Protein 1UPQ (pdb70)

CATH classification: 2.30.29.30

Structure (mmCIF, N/CA/C/O backbone):
data_1UPQ
#
_entry.id   1UPQ
#
_cell.length_a   93.547
_cell.length_b   93.547
_cell.length_c   28.786
_cell.angle_alpha   90.00
_cell.angle_beta   90.00
_cell.angle_gamma   90.00
#
_symmetry.space_group_name_H-M   'P 4 21 2'
#
loop_
_entity.id
_entity.type
_entity.pdbx_description
1 polymer PEPP1
2 non-polymer 'SULFATE ION'
3 water water
#
loop_
_atom_site.group_PDB
_atom_site.id
_atom_site.type_symbol
_atom_site.label_atom_id
_atom_site.label_alt_id
_atom_site.label_comp_id
_atom_site.label_asym_id
_atom_site.label_entity_id
_atom_site.label_seq_id
_atom_site.pdbx_PDB_ins_code
_atom_site.Cartn_x
_atom_site.Cartn_y
_atom_site.Cartn_z
_atom_site.occupancy
_atom_site.B_iso_or_equiv
_atom_site.auth_seq_id
_atom_site.auth_comp_id
_atom_site.auth_asym_id
_atom_site.auth_atom_id
_atom_site.pdbx_PDB_model_num
ATOM 1 N N . LEU A 1 3 ? 4.496 25.508 9.107 1.00 33.00 47 LEU A N 1
ATOM 2 C CA . LEU A 1 3 ? 4.215 24.777 7.875 1.00 26.73 47 LEU A CA 1
ATOM 3 C C . LEU A 1 3 ? 5.028 23.489 7.836 1.00 25.40 47 LEU A C 1
ATOM 4 O O . LEU A 1 3 ? 6.066 23.365 8.477 1.00 32.27 47 LEU A O 1
ATOM 9 N N . ARG A 1 4 ? 4.556 22.520 7.062 1.00 23.93 48 ARG A N 1
ATOM 10 C CA . ARG A 1 4 ? 5.239 21.242 6.935 1.00 24.27 48 ARG A CA 1
ATOM 11 C C . ARG A 1 4 ? 5.815 21.093 5.537 1.00 25.19 48 ARG A C 1
ATOM 12 O O . ARG A 1 4 ? 5.244 21.498 4.527 1.00 25.59 48 ARG A O 1
ATOM 14 N N . ARG A 1 5 ? 6.997 20.480 5.466 1.00 24.74 49 ARG A N 1
ATOM 15 C CA . ARG A 1 5 ? 7.504 20.184 4.136 1.00 26.89 49 ARG A CA 1
ATOM 16 C C . ARG A 1 5 ? 7.048 18.815 3.646 1.00 27.86 49 ARG A C 1
ATOM 17 O O . ARG A 1 5 ? 7.045 17.855 4.413 1.00 33.81 49 ARG A O 1
ATOM 25 N N . ASP A 1 6 ? 6.698 18.758 2.367 1.00 28.05 50 ASP A N 1
ATOM 26 C CA . ASP A 1 6 ? 6.436 17.493 1.688 1.00 32.50 50 ASP A CA 1
ATOM 27 C C . ASP A 1 6 ? 7.743 16.921 1.145 1.00 35.18 50 ASP A C 1
ATOM 28 O O . ASP A 1 6 ? 8.354 17.524 0.262 1.00 35.37 50 ASP A O 1
ATOM 33 N N . PRO A 1 7 ? 8.164 15.784 1.687 1.00 36.30 51 PRO A N 1
ATOM 34 C CA . PRO A 1 7 ? 9.453 15.194 1.319 1.00 36.99 51 PRO A CA 1
ATOM 35 C C . PRO A 1 7 ? 9.495 14.854 -0.167 1.00 37.10 51 PRO A C 1
ATOM 36 O O . PRO A 1 7 ? 10.567 14.780 -0.771 1.00 40.12 51 PRO A O 1
ATOM 40 N N . ASN A 1 8 ? 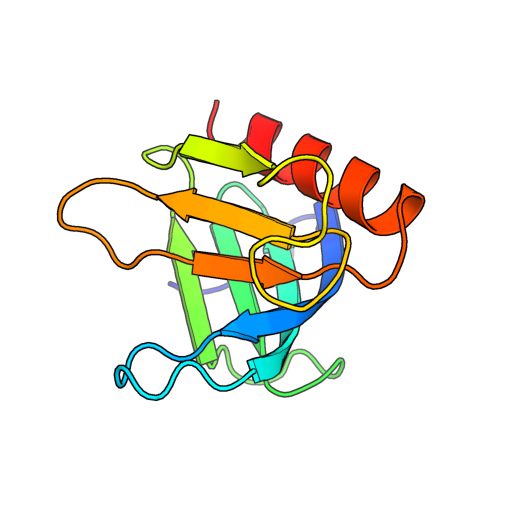8.314 14.661 -0.742 1.00 36.38 52 ASN A N 1
ATOM 41 C CA . ASN A 1 8 ? 8.182 14.205 -2.118 1.00 36.70 52 ASN A CA 1
ATOM 42 C C . ASN A 1 8 ? 8.332 15.337 -3.130 1.00 34.81 52 ASN A C 1
ATOM 43 O O . ASN A 1 8 ? 8.844 15.096 -4.226 1.00 41.67 52 ASN A O 1
ATOM 45 N N . LEU A 1 9 ? 7.912 16.539 -2.776 1.00 31.03 53 LEU A N 1
ATOM 46 C CA . LEU A 1 9 ? 7.847 17.703 -3.644 1.00 28.15 53 LEU A CA 1
ATOM 47 C C . LEU A 1 9 ? 9.222 18.106 -4.163 1.00 24.97 53 LEU A C 1
ATOM 48 O O . LEU A 1 9 ? 10.183 18.114 -3.396 1.00 25.25 53 LEU A O 1
ATOM 57 N N . PRO A 1 10 ? 9.337 18.477 -5.431 1.00 24.42 54 PRO A N 1
ATOM 58 C CA . PRO A 1 10 ? 10.619 18.986 -5.927 1.00 24.27 54 PRO A CA 1
ATOM 59 C C . PRO A 1 10 ? 11.050 20.238 -5.163 1.00 18.87 54 PRO A C 1
ATOM 60 O O . PRO A 1 10 ? 10.233 21.025 -4.687 1.00 22.85 54 PRO A O 1
ATOM 64 N N . VAL A 1 11 ? 12.364 20.394 -5.063 1.00 15.81 55 VAL A N 1
ATOM 65 C CA . VAL A 1 11 ? 12.983 21.579 -4.468 1.00 14.60 55 VAL A CA 1
ATOM 66 C C . VAL A 1 11 ? 13.476 22.521 -5.551 1.00 13.27 55 VAL A C 1
ATOM 67 O O . VAL A 1 11 ? 14.148 22.106 -6.501 1.00 16.42 55 VAL A O 1
ATOM 71 N N . HIS A 1 12 ? 13.123 23.798 -5.462 1.00 13.14 56 HIS A N 1
ATOM 72 C CA . HIS A 1 12 ? 13.529 24.785 -6.464 1.00 13.31 56 HIS A CA 1
ATOM 73 C C . HIS A 1 12 ? 14.966 25.248 -6.263 1.00 12.78 56 HIS A C 1
ATOM 74 O O . HIS A 1 12 ? 15.700 25.496 -7.223 1.00 15.04 56 HIS A O 1
ATOM 81 N N . ILE A 1 13 ? 15.367 25.370 -5.002 1.00 13.03 57 ILE A N 1
ATOM 82 C CA . ILE A 1 13 ? 16.708 25.775 -4.600 1.00 12.35 57 ILE A CA 1
ATOM 83 C C . ILE A 1 13 ? 16.883 25.495 -3.109 1.00 10.61 57 ILE A C 1
ATOM 84 O O . ILE A 1 13 ? 15.901 25.507 -2.365 1.00 12.01 57 ILE A O 1
ATOM 89 N N . ARG A 1 14 ? 18.101 25.204 -2.677 1.00 11.92 58 ARG A N 1
ATOM 90 C CA . ARG A 1 14 ? 18.400 25.130 -1.247 1.00 12.67 58 ARG A CA 1
ATOM 91 C C . ARG A 1 14 ? 19.839 25.575 -1.005 1.00 10.91 58 ARG A C 1
ATOM 92 O O . ARG A 1 14 ? 20.640 25.632 -1.946 1.00 12.25 58 ARG A O 1
ATOM 100 N N . GLY A 1 15 ? 20.164 25.898 0.245 1.00 11.55 59 GLY A N 1
ATOM 101 C CA . GLY A 1 15 ? 21.544 26.166 0.620 1.00 11.86 59 GLY A CA 1
ATOM 102 C C . GLY A 1 15 ? 21.655 27.144 1.768 1.00 11.91 59 GLY A C 1
ATOM 103 O O . GLY A 1 15 ? 20.645 27.562 2.344 1.00 12.66 59 GLY A O 1
ATOM 104 N N . TRP A 1 16 ? 22.889 27.501 2.120 1.00 11.83 60 TRP A N 1
ATOM 105 C CA . TRP A 1 16 ? 23.085 28.401 3.251 1.00 13.06 60 TRP A CA 1
ATOM 106 C C . TRP A 1 16 ? 22.700 29.837 2.909 1.00 12.71 60 TRP A C 1
ATOM 107 O O . TRP A 1 16 ? 23.037 30.316 1.833 1.00 15.67 60 TRP A O 1
ATOM 118 N N . LEU A 1 17 ? 22.064 30.504 3.863 1.00 13.04 61 LEU A N 1
ATOM 119 C CA . LEU A 1 17 ? 21.939 31.955 3.859 1.00 12.45 61 LEU A CA 1
ATOM 120 C C . LEU A 1 17 ? 22.147 32.458 5.285 1.00 14.06 61 LEU A C 1
ATOM 121 O O . LEU A 1 17 ? 21.762 31.774 6.233 1.00 16.75 61 LEU A O 1
ATOM 126 N N . HIS A 1 18 ? 22.717 33.645 5.444 1.00 16.03 62 HIS A N 1
ATOM 127 C CA . HIS A 1 18 ? 22.704 34.254 6.780 1.00 16.84 62 HIS A CA 1
ATOM 128 C C . HIS A 1 18 ? 21.376 34.982 6.992 1.00 16.61 62 HIS A C 1
ATOM 129 O O . HIS A 1 18 ? 20.965 35.724 6.098 1.00 16.77 62 HIS A O 1
ATOM 136 N N . LYS A 1 19 ? 20.740 34.774 8.139 1.00 17.25 63 LYS A N 1
ATOM 137 C CA . LYS A 1 19 ? 19.511 35.470 8.511 1.00 16.49 63 LYS A CA 1
ATOM 138 C C . LYS A 1 19 ? 19.767 36.423 9.678 1.00 18.44 63 LYS A C 1
ATOM 139 O O . LYS A 1 19 ? 20.293 36.016 10.715 1.00 20.86 63 LYS A O 1
ATOM 145 N N . GLN A 1 20 ? 19.352 37.673 9.534 1.00 20.02 64 GLN A N 1
ATOM 1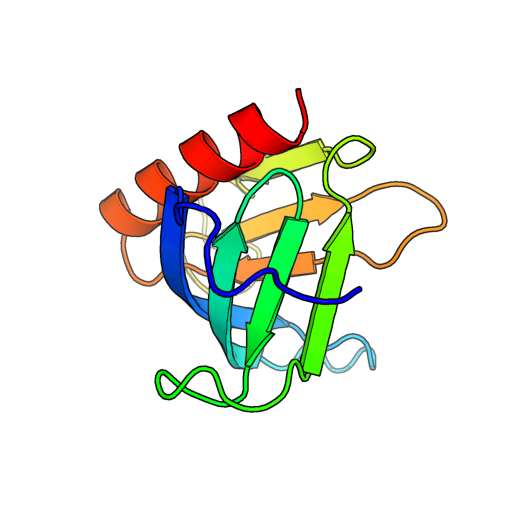46 C CA . GLN A 1 20 ? 19.417 38.612 10.664 1.00 22.14 64 GLN A CA 1
ATOM 147 C C . GLN A 1 20 ? 18.366 38.278 11.714 1.00 26.16 64 GLN A C 1
ATOM 148 O O . GLN A 1 20 ? 17.244 37.886 11.376 1.00 26.23 64 GLN A O 1
ATOM 154 N N . ASP A 1 21 ? 18.689 38.387 13.004 1.00 27.37 65 ASP A N 1
ATOM 155 C CA . ASP A 1 21 ? 17.707 38.063 14.041 1.00 28.23 65 ASP A CA 1
ATOM 156 C C . ASP A 1 21 ? 16.689 39.187 14.186 1.00 27.96 65 ASP A C 1
ATOM 157 O O . ASP A 1 21 ? 16.825 40.238 13.555 1.00 32.74 65 ASP A O 1
ATOM 162 N N . SER A 1 22 ? 15.684 38.993 15.032 1.00 30.36 66 SER A N 1
ATOM 163 C CA . SER A 1 22 ? 14.633 40.008 15.144 1.00 32.79 66 SER A CA 1
ATOM 164 C C . SER A 1 22 ? 14.518 40.534 16.565 1.00 33.62 66 SER A C 1
ATOM 165 O O . SER A 1 22 ? 13.495 41.090 16.979 1.00 42.30 66 SER A O 1
ATOM 168 N N . SER A 1 23 ? 15.586 40.394 17.345 1.00 35.47 67 SER A N 1
ATOM 169 C CA . SER A 1 23 ? 15.605 40.906 18.709 1.00 36.40 67 SER A CA 1
ATOM 170 C C . SER A 1 23 ? 15.839 42.414 18.751 1.00 38.26 67 SER A C 1
ATOM 171 O O . SER A 1 23 ? 15.539 43.074 19.747 1.00 41.48 67 SER A O 1
ATOM 174 N N . GLY A 1 24 ? 16.419 42.933 17.675 1.00 38.73 68 GLY A N 1
ATOM 175 C CA . GLY A 1 24 ? 16.823 44.323 17.608 1.00 38.59 68 GLY A CA 1
ATOM 176 C C . GLY A 1 24 ? 18.321 44.511 17.714 1.00 38.57 68 GLY A C 1
ATOM 177 O O . GLY A 1 24 ? 18.848 45.593 17.454 1.00 43.10 68 GLY A O 1
ATOM 178 N N . LEU A 1 25 ? 19.053 43.468 18.097 1.00 37.69 69 LEU A N 1
ATOM 179 C CA . LEU A 1 25 ? 20.505 43.592 18.189 1.00 37.43 69 LEU A CA 1
ATOM 180 C C . LEU A 1 25 ? 21.140 43.331 16.821 1.00 35.14 69 LEU A C 1
ATOM 181 O O . LEU A 1 25 ? 22.362 43.404 16.703 1.00 36.67 69 LEU A O 1
ATOM 186 N N . ARG A 1 26 ? 20.303 43.018 15.845 1.00 34.43 70 ARG A N 1
ATOM 187 C CA . ARG A 1 26 ? 20.687 42.800 14.461 1.00 35.04 70 ARG A CA 1
ATOM 188 C C . ARG A 1 26 ? 21.889 41.876 14.326 1.00 35.86 70 ARG A C 1
ATOM 189 O O . ARG A 1 26 ? 22.899 42.231 13.715 1.00 37.57 70 ARG A O 1
ATOM 191 N N . LEU A 1 27 ? 21.790 40.667 14.869 1.00 36.11 71 LEU A N 1
ATOM 192 C CA . LEU A 1 27 ? 22.855 39.681 14.683 1.00 38.98 71 LEU A CA 1
ATOM 193 C C . LEU A 1 27 ? 22.567 38.814 13.458 1.00 37.70 71 LEU A C 1
ATOM 194 O O . LEU A 1 27 ? 21.420 38.787 13.005 1.00 38.78 71 LEU A O 1
ATOM 199 N N . TRP A 1 28 ? 23.561 38.106 12.928 1.00 35.32 72 TRP A N 1
ATOM 200 C CA . TRP A 1 28 ? 23.307 37.135 11.867 1.00 32.97 72 TRP A CA 1
ATOM 201 C C . TRP A 1 28 ? 23.503 35.701 12.355 1.00 31.86 72 TRP A C 1
ATOM 202 O O . TRP A 1 28 ? 24.357 35.422 13.194 1.00 36.93 72 TRP A O 1
ATOM 213 N N . LYS A 1 29 ? 22.696 34.790 11.824 1.00 28.13 73 LYS A N 1
ATOM 214 C CA . LYS A 1 29 ? 22.845 33.361 12.090 1.00 26.10 73 LYS A CA 1
ATOM 215 C C . LYS A 1 29 ? 22.690 32.605 10.768 1.00 23.64 73 LYS A C 1
ATOM 216 O O . LYS A 1 29 ? 21.704 32.795 10.073 1.00 21.94 73 LYS A O 1
ATOM 222 N N . ARG A 1 30 ? 23.692 31.798 10.456 1.00 20.83 74 ARG A N 1
ATOM 223 C CA . ARG A 1 30 ? 23.697 30.966 9.265 1.00 19.47 74 ARG A CA 1
ATOM 224 C C . ARG A 1 30 ? 22.665 29.848 9.388 1.00 18.94 74 ARG A C 1
ATOM 225 O O . ARG A 1 30 ? 22.731 29.051 10.323 1.00 22.71 74 ARG A O 1
ATOM 233 N N . ARG A 1 31 ? 21.729 29.811 8.449 1.00 17.05 75 ARG A N 1
ATOM 234 C CA . ARG A 1 31 ? 20.723 28.759 8.429 1.00 15.32 75 ARG A CA 1
ATOM 235 C C . ARG A 1 31 ? 20.720 28.077 7.063 1.00 12.65 75 ARG A C 1
ATOM 236 O O . ARG A 1 31 ? 21.207 28.638 6.084 1.00 14.79 75 ARG A O 1
ATOM 244 N N . TRP A 1 32 ? 20.159 26.880 7.031 1.00 12.46 76 TRP A N 1
ATOM 245 C CA . TRP A 1 32 ? 19.993 26.135 5.793 1.00 11.59 76 TRP A CA 1
ATOM 246 C C . TRP A 1 32 ? 18.569 26.279 5.262 1.00 11.59 76 TRP A C 1
ATOM 247 O O . TRP A 1 32 ? 17.643 25.816 5.921 1.00 13.80 76 TRP A O 1
ATOM 258 N N . PHE A 1 33 ? 18.440 26.895 4.094 1.00 11.36 77 PHE A N 1
ATOM 259 C CA . PHE A 1 33 ? 17.115 27.209 3.567 1.00 10.69 77 PHE A CA 1
ATOM 260 C C . PHE A 1 33 ? 16.754 26.277 2.409 1.00 10.46 77 PHE A C 1
ATOM 261 O O . PHE A 1 33 ? 17.642 25.891 1.646 1.00 12.20 77 PHE A O 1
ATOM 269 N N . VAL A 1 34 ? 15.470 25.971 2.309 1.00 11.20 78 VAL A N 1
ATOM 270 C CA . VAL A 1 34 ? 14.925 25.122 1.251 1.00 10.17 78 VAL A CA 1
ATOM 271 C C . VAL A 1 34 ? 13.639 25.764 0.718 1.00 10.71 78 VAL A C 1
ATOM 272 O O . VAL A 1 34 ? 12.721 26.064 1.489 1.00 12.95 78 VAL A O 1
ATOM 276 N N . LEU A 1 35 ? 13.570 25.960 -0.589 1.00 11.46 79 LEU A N 1
ATOM 277 C CA . LEU A 1 35 ? 12.356 26.458 -1.241 1.00 11.09 79 LEU A CA 1
ATOM 278 C C . LEU A 1 35 ? 11.690 25.273 -1.950 1.00 12.91 79 LEU A C 1
ATOM 279 O O . LEU A 1 35 ? 12.258 24.712 -2.885 1.00 13.94 79 LEU A O 1
ATOM 284 N N . SER A 1 36 ? 10.507 24.919 -1.481 1.00 15.04 80 SER A N 1
ATOM 285 C CA . SER A 1 36 ? 9.745 23.777 -1.993 1.00 17.38 80 SER A CA 1
ATOM 286 C C . SER A 1 36 ? 8.287 24.201 -2.166 1.00 16.60 80 SER A C 1
ATOM 287 O O . SER A 1 36 ? 7.721 24.805 -1.255 1.00 17.56 80 SER A O 1
ATOM 290 N N . GLY A 1 37 ? 7.687 23.941 -3.319 1.00 17.94 81 GLY A N 1
ATOM 291 C CA . GLY A 1 37 ? 6.391 24.531 -3.637 1.00 19.25 81 GLY A CA 1
ATOM 292 C C . GLY A 1 37 ? 6.467 26.046 -3.535 1.00 18.33 81 GLY A C 1
ATOM 293 O O . GLY A 1 37 ? 7.372 26.653 -4.118 1.00 21.16 81 GLY A O 1
ATOM 294 N N . HIS A 1 38 ? 5.553 26.655 -2.782 1.00 17.30 82 HIS A N 1
ATOM 295 C CA . HIS A 1 38 ? 5.587 28.109 -2.644 1.00 17.64 82 HIS A CA 1
ATOM 296 C C . HIS A 1 38 ? 5.960 28.503 -1.221 1.00 16.20 82 HIS A C 1
ATOM 297 O O . HIS A 1 38 ? 5.611 29.582 -0.744 1.00 18.09 82 HIS A O 1
ATOM 304 N N . CYS A 1 39 ? 6.693 27.610 -0.573 1.00 15.12 83 CYS A N 1
ATOM 305 C CA . CYS A 1 39 ? 7.111 27.802 0.805 1.00 15.38 83 CYS A CA 1
ATOM 306 C C . CYS A 1 39 ? 8.624 27.795 0.975 1.00 13.84 83 CYS A C 1
ATOM 307 O O . CYS A 1 39 ? 9.336 27.062 0.301 1.00 16.01 83 CYS A O 1
ATOM 310 N N . LEU A 1 40 ? 9.085 28.637 1.888 1.00 14.01 84 LEU A N 1
ATOM 311 C CA . LEU A 1 40 ? 10.487 28.656 2.292 1.00 13.50 84 LEU A CA 1
ATOM 312 C C . LEU A 1 40 ? 10.601 28.026 3.677 1.00 14.24 84 LEU A C 1
ATOM 313 O O . LEU A 1 40 ? 9.855 28.400 4.581 1.00 17.99 84 LEU A O 1
ATOM 318 N N . PHE A 1 41 ? 11.484 27.047 3.814 1.00 13.66 85 PHE A N 1
ATOM 319 C CA . PHE A 1 41 ? 11.765 26.389 5.087 1.00 13.41 85 PHE A CA 1
ATOM 320 C C . PHE A 1 41 ? 13.218 26.670 5.457 1.00 13.32 85 PHE A C 1
ATOM 321 O O . PHE A 1 41 ? 14.071 26.811 4.578 1.00 14.42 85 PHE A O 1
ATOM 329 N N . TYR A 1 42 ? 13.483 26.739 6.758 1.00 13.44 86 TYR A N 1
ATOM 330 C CA . TYR A 1 42 ? 14.884 26.715 7.163 1.00 12.49 86 TYR A CA 1
ATOM 331 C C . TYR A 1 42 ? 15.087 25.749 8.330 1.00 13.65 86 TYR A C 1
ATOM 332 O O . TYR A 1 42 ? 14.171 25.443 9.097 1.00 14.47 86 TYR A O 1
ATOM 341 N N . TYR A 1 43 ? 16.334 25.325 8.404 1.00 14.17 87 TYR A N 1
ATOM 342 C CA . TYR A 1 43 ? 16.815 24.255 9.256 1.00 14.32 87 TYR A CA 1
ATOM 343 C C . TYR A 1 43 ? 18.128 24.694 9.900 1.00 15.25 87 TYR A C 1
ATOM 344 O O . TYR A 1 43 ? 18.755 25.650 9.442 1.00 14.91 87 TYR A O 1
ATOM 353 N N . LYS A 1 44 ? 18.532 23.955 10.929 1.00 15.82 88 LYS A N 1
ATOM 354 C CA . LYS A 1 44 ? 19.816 24.209 11.558 1.00 17.12 88 LYS A CA 1
ATOM 355 C C . LYS A 1 44 ? 20.988 24.005 10.606 1.00 15.27 88 LYS A C 1
ATOM 356 O O . LYS A 1 44 ? 21.982 24.730 10.640 1.00 17.03 88 LYS A O 1
ATOM 362 N N . ASP A 1 45 ? 20.891 22.992 9.748 1.00 14.25 89 ASP A N 1
ATOM 363 C CA . ASP A 1 45 ? 22.006 22.636 8.876 1.00 13.84 89 ASP A CA 1
ATOM 364 C C . ASP A 1 45 ? 21.502 21.830 7.677 1.00 12.55 89 ASP A C 1
ATOM 365 O O . ASP A 1 45 ? 20.287 21.655 7.514 1.00 13.58 89 ASP A O 1
ATOM 370 N N . SER A 1 46 ? 22.430 21.309 6.888 1.00 12.33 90 SER A N 1
ATOM 371 C CA . SER A 1 46 ? 22.089 20.753 5.579 1.00 11.78 90 SER A CA 1
ATOM 372 C C . SER A 1 46 ? 21.467 19.368 5.697 1.00 12.56 90 SER A C 1
ATOM 373 O O . SER A 1 46 ? 21.044 18.794 4.690 1.00 14.12 90 SER A O 1
ATOM 376 N N . ARG A 1 47 ? 21.352 18.820 6.901 1.00 13.93 91 ARG A N 1
ATOM 377 C CA . ARG A 1 47 ? 20.650 17.551 7.094 1.00 14.33 91 ARG A CA 1
ATOM 378 C C . ARG A 1 47 ? 19.152 17.681 6.829 1.00 14.16 91 ARG A C 1
ATOM 379 O O . ARG A 1 47 ? 18.493 16.681 6.544 1.00 17.33 91 ARG A O 1
ATOM 387 N N . GLU A 1 48 ? 18.626 18.898 6.926 1.00 13.91 92 GLU A N 1
ATOM 388 C CA . GLU A 1 48 ? 17.210 19.152 6.659 1.00 15.05 92 GLU A CA 1
ATOM 389 C C . GLU A 1 48 ? 16.318 18.310 7.564 1.00 15.76 92 GLU A C 1
ATOM 390 O O . GLU A 1 48 ? 15.339 17.693 7.141 1.00 18.23 92 GLU A O 1
ATOM 396 N N . GLU A 1 49 ? 16.695 18.284 8.833 1.00 17.30 93 GLU A N 1
ATOM 397 C CA . GLU A 1 49 ? 15.958 17.594 9.877 1.00 21.04 93 GLU A CA 1
ATOM 398 C C . GLU A 1 49 ? 15.390 18.612 10.869 1.00 23.40 93 GLU A C 1
ATOM 399 O O . GLU A 1 49 ? 16.161 19.338 11.502 1.00 30.61 93 GLU A O 1
ATOM 405 N N . SER A 1 50 ? 14.075 18.662 10.968 1.00 26.46 94 SER A N 1
ATOM 406 C CA . SER A 1 50 ? 13.276 19.506 11.834 1.00 25.83 94 SER A CA 1
ATOM 407 C C . SER A 1 50 ? 13.277 20.959 11.368 1.00 23.52 94 SER A C 1
ATOM 408 O O . SER A 1 50 ? 14.245 21.703 11.526 1.00 23.13 94 SER A O 1
ATOM 411 N N . VAL A 1 51 ? 12.150 21.354 10.782 1.00 21.54 95 VAL A N 1
ATOM 412 C CA . VAL A 1 51 ? 11.976 22.733 10.340 1.00 19.33 95 VAL A CA 1
ATOM 413 C C . VAL A 1 51 ? 12.063 23.686 11.525 1.00 19.16 95 VAL A C 1
ATOM 414 O O . VAL A 1 51 ? 11.359 23.499 12.517 1.00 23.34 95 VAL A O 1
ATOM 418 N N . LEU A 1 52 ? 12.910 24.708 11.452 1.00 18.20 96 LEU A N 1
ATOM 419 C CA . LEU A 1 52 ? 13.017 25.687 12.531 1.00 18.25 96 LEU A CA 1
ATOM 420 C C . LEU A 1 52 ? 12.177 26.933 12.261 1.00 17.05 96 LEU A C 1
ATOM 421 O O . LEU A 1 52 ? 11.826 27.678 13.175 1.00 19.21 96 LEU A O 1
ATOM 426 N N . GLY A 1 53 ? 11.886 27.168 10.988 1.00 15.93 97 GLY A N 1
ATOM 427 C CA . GLY A 1 53 ? 11.053 28.290 10.588 1.00 15.27 97 GLY A CA 1
ATOM 428 C C . GLY A 1 53 ? 10.536 28.081 9.179 1.00 15.27 97 GLY A C 1
ATOM 429 O O . GLY A 1 53 ? 11.105 27.313 8.406 1.00 15.74 97 GLY A O 1
ATOM 430 N N . SER A 1 54 ? 9.438 28.752 8.851 1.00 15.99 98 SER A N 1
ATOM 431 C CA . SER A 1 54 ? 8.879 28.593 7.509 1.00 15.49 98 SER A CA 1
ATOM 432 C C . SER A 1 54 ? 8.099 29.850 7.137 1.00 16.64 98 SER A C 1
ATOM 433 O O . SER A 1 54 ? 7.607 30.559 8.018 1.00 21.55 98 SER A O 1
ATOM 436 N N . VAL A 1 55 ? 7.982 30.085 5.845 1.00 17.21 99 VAL A N 1
ATOM 437 C CA . VAL A 1 55 ? 7.260 31.204 5.270 1.00 17.85 99 VAL A CA 1
ATOM 438 C C . VAL A 1 55 ? 6.404 30.742 4.087 1.00 15.60 99 VAL A C 1
ATOM 439 O O . VAL A 1 55 ? 6.950 30.127 3.177 1.00 17.92 99 VAL A O 1
ATOM 443 N N . LEU A 1 56 ? 5.139 31.110 4.114 1.00 16.30 100 LEU A N 1
ATOM 444 C CA . LEU A 1 56 ? 4.290 30.995 2.932 1.00 16.60 100 LEU A CA 1
ATOM 445 C C . LEU A 1 56 ? 4.508 32.212 2.038 1.00 15.26 100 LEU A C 1
ATOM 446 O O . LEU A 1 56 ? 4.079 33.318 2.365 1.00 19.04 100 LEU A O 1
ATOM 451 N N . LEU A 1 57 ? 5.206 32.019 0.928 1.00 14.79 101 LEU A N 1
ATOM 452 C CA . LEU A 1 57 ? 5.667 33.138 0.121 1.00 15.08 101 LEU A CA 1
ATOM 453 C C . LEU A 1 57 ? 4.652 33.841 -0.762 1.00 15.45 101 LEU A C 1
ATOM 454 O O . LEU A 1 57 ? 4.993 34.987 -1.120 1.00 16.08 101 LEU A O 1
ATOM 459 N N . PRO A 1 58 ? 3.532 33.308 -1.219 1.00 17.56 102 PRO A N 1
ATOM 460 C CA . PRO A 1 58 ? 2.672 34.086 -2.126 1.00 18.10 102 PRO A CA 1
ATOM 461 C C . PRO A 1 58 ? 2.300 35.484 -1.675 1.00 20.32 102 PRO A C 1
ATOM 462 O O . PRO A 1 58 ? 2.079 36.319 -2.559 1.00 27.61 102 PRO A O 1
ATOM 466 N N . SER A 1 59 ? 2.247 35.824 -0.392 1.00 23.00 103 SER A N 1
ATOM 467 C CA . SER A 1 59 ? 1.886 37.205 -0.059 1.00 23.88 103 SER A CA 1
ATOM 468 C C . SER A 1 59 ? 3.099 38.121 0.062 1.00 22.19 103 SER A C 1
ATOM 469 O O . SER A 1 59 ? 2.912 39.328 0.253 1.00 27.30 103 SER A O 1
ATOM 474 N N . TYR A 1 60 ? 4.305 37.575 -0.019 1.00 19.41 104 TYR A N 1
ATOM 475 C CA . TYR A 1 60 ? 5.491 38.369 0.288 1.00 17.98 104 TYR A CA 1
ATOM 476 C C . TYR A 1 60 ? 6.006 39.105 -0.947 1.00 17.08 104 TYR A C 1
ATOM 477 O O . TYR A 1 60 ? 5.740 38.665 -2.064 1.00 20.05 104 TYR A O 1
ATOM 486 N N . ASN A 1 61 ? 6.752 40.178 -0.706 1.00 16.74 105 ASN A N 1
ATOM 487 C CA . ASN A 1 61 ? 7.556 40.833 -1.724 1.00 17.69 105 ASN A CA 1
ATOM 488 C C . ASN A 1 61 ? 9.036 40.702 -1.388 1.00 17.03 105 ASN A C 1
ATOM 489 O O . ASN A 1 61 ? 9.439 40.912 -0.246 1.00 19.37 105 ASN A O 1
ATOM 494 N N . ILE A 1 62 ? 9.840 40.339 -2.381 1.00 17.13 106 ILE A N 1
ATOM 495 C CA . ILE A 1 62 ? 11.254 40.097 -2.123 1.00 16.35 106 ILE A CA 1
ATOM 496 C C . ILE A 1 62 ? 12.110 41.003 -2.996 1.00 15.37 106 ILE A C 1
ATOM 497 O O . ILE A 1 62 ? 11.958 41.055 -4.209 1.00 20.98 106 ILE A O 1
ATOM 502 N N . ARG A 1 63 ? 12.989 41.760 -2.339 1.00 14.81 107 ARG A N 1
ATOM 503 C CA . ARG A 1 63 ? 13.751 42.764 -3.079 1.00 15.75 107 ARG A CA 1
ATOM 504 C C . ARG A 1 63 ? 15.202 42.741 -2.609 1.00 15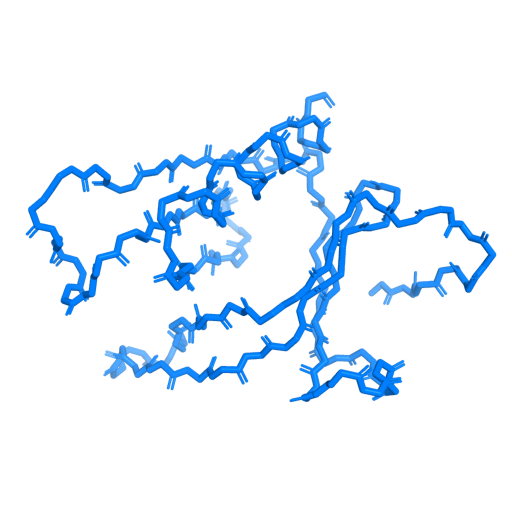.05 107 ARG A C 1
ATOM 505 O O . ARG A 1 63 ? 15.468 42.586 -1.418 1.00 16.58 107 ARG A O 1
ATOM 513 N N . PRO A 1 64 ? 16.127 42.920 -3.541 1.00 15.89 108 PRO A N 1
ATOM 514 C CA . PRO A 1 64 ? 17.528 43.057 -3.130 1.00 16.41 108 PRO A CA 1
ATOM 515 C C . PRO A 1 64 ? 17.730 44.412 -2.450 1.00 17.63 108 PRO A C 1
ATOM 516 O O . PRO A 1 64 ? 17.006 45.380 -2.711 1.00 19.42 108 PRO A O 1
ATOM 520 N N . ASP A 1 65 ? 18.720 44.486 -1.570 1.00 17.75 109 ASP A N 1
ATOM 521 C CA . ASP A 1 65 ? 18.958 45.699 -0.799 1.00 18.36 109 ASP A CA 1
ATOM 522 C C . ASP A 1 65 ? 19.867 46.668 -1.551 1.00 21.98 109 ASP A C 1
ATOM 523 O O . ASP A 1 65 ? 19.999 47.818 -1.142 1.00 23.71 109 ASP A O 1
ATOM 528 N N . GLY A 1 66 ? 20.468 46.200 -2.643 1.00 25.98 110 GLY A N 1
ATOM 529 C CA . GLY A 1 66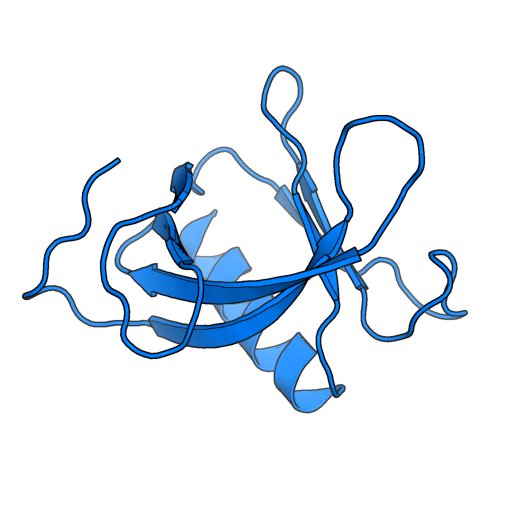 ? 21.144 47.080 -3.587 1.00 31.05 110 GLY A CA 1
ATOM 530 C C . GLY A 1 66 ? 22.603 47.267 -3.220 1.00 32.40 110 GLY A C 1
ATOM 531 O O . GLY A 1 66 ? 23.087 46.618 -2.290 1.00 36.36 110 GLY A O 1
ATOM 532 N N . PRO A 1 67 ? 23.291 48.141 -3.945 1.00 35.28 111 PRO A N 1
ATOM 533 C CA . PRO A 1 67 ? 24.726 48.346 -3.772 1.00 36.24 111 PRO A CA 1
ATOM 534 C C . PRO A 1 67 ? 25.075 48.914 -2.400 1.00 35.21 111 PRO A C 1
ATOM 535 O O . PRO A 1 67 ? 24.228 49.508 -1.738 1.00 38.24 111 PRO A O 1
ATOM 539 N N . GLY A 1 68 ? 26.335 48.748 -2.006 1.00 35.15 112 GLY A N 1
ATOM 540 C CA . GLY A 1 68 ? 26.906 49.533 -0.927 1.00 33.97 112 GLY A CA 1
ATOM 541 C C . GLY A 1 68 ? 26.950 48.798 0.396 1.00 31.16 112 GLY A C 1
ATOM 542 O O . GLY A 1 68 ? 27.365 49.362 1.407 1.00 36.72 112 GLY A O 1
ATOM 543 N N . ALA A 1 69 ? 26.526 47.542 0.394 1.00 29.21 113 ALA A N 1
ATOM 544 C CA . ALA A 1 69 ? 26.445 46.734 1.605 1.00 26.80 113 ALA A CA 1
ATOM 545 C C . ALA A 1 69 ? 25.803 47.484 2.766 1.00 24.51 113 ALA A C 1
ATOM 546 O O . ALA A 1 69 ? 26.374 47.560 3.858 1.00 28.27 113 ALA A O 1
ATOM 548 N N . PRO A 1 70 ? 24.608 48.029 2.561 1.00 22.29 114 PRO A N 1
ATOM 549 C CA . PRO A 1 70 ? 24.019 48.897 3.586 1.00 22.62 114 PRO A CA 1
ATOM 550 C C . PRO A 1 70 ? 23.789 48.163 4.902 1.00 21.96 114 PRO A C 1
ATOM 551 O O . PRO A 1 70 ? 23.819 48.803 5.960 1.00 24.65 114 PRO A O 1
ATOM 555 N N . ARG A 1 71 ? 23.545 46.855 4.859 1.00 22.43 115 ARG A N 1
ATOM 556 C CA . ARG A 1 71 ? 23.307 46.096 6.081 1.00 22.38 115 ARG A CA 1
ATOM 557 C C . ARG A 1 71 ? 24.590 45.542 6.688 1.00 25.93 115 ARG A C 1
ATOM 558 O O . ARG A 1 71 ? 24.545 44.751 7.639 1.00 29.46 115 ARG A O 1
ATOM 566 N N . GLY A 1 72 ? 25.748 45.928 6.155 1.00 27.34 116 GLY A N 1
ATOM 567 C CA . GLY A 1 72 ? 27.006 45.513 6.748 1.00 29.31 116 GLY A CA 1
ATOM 568 C C . GLY A 1 72 ? 27.583 44.243 6.161 1.00 30.20 116 GLY A C 1
ATOM 569 O O . GLY A 1 72 ? 28.721 43.874 6.467 1.00 31.17 116 GLY A O 1
ATOM 570 N N . ARG A 1 73 ? 26.823 43.550 5.320 1.00 31.77 117 ARG A N 1
ATOM 571 C CA . ARG A 1 73 ? 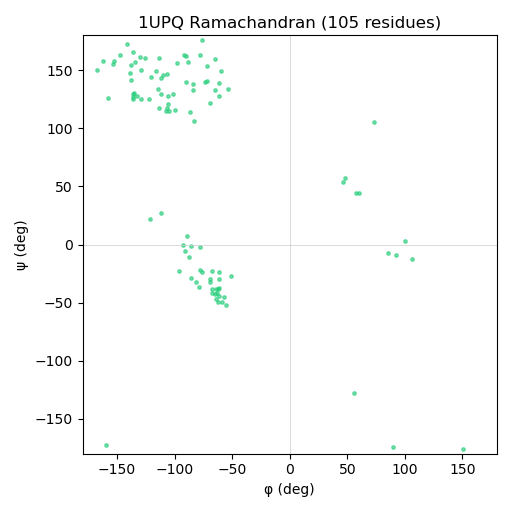27.372 42.514 4.452 1.00 32.58 117 ARG A CA 1
ATOM 572 C C . ARG A 1 73 ? 26.915 42.728 3.011 1.00 29.97 117 ARG A C 1
ATOM 573 O O . ARG A 1 73 ? 25.928 43.419 2.756 1.00 27.56 117 ARG A O 1
ATOM 581 N N . ARG A 1 74 ? 27.625 42.108 2.074 1.00 30.26 118 ARG A N 1
ATOM 582 C CA . ARG A 1 74 ? 27.229 42.156 0.671 1.00 31.46 118 ARG A CA 1
ATOM 583 C C . ARG A 1 74 ? 26.071 41.199 0.390 1.00 28.75 118 ARG A C 1
ATOM 584 O O . ARG A 1 74 ? 25.793 40.290 1.173 1.00 27.07 118 ARG A O 1
ATOM 592 N N . PHE A 1 75 ? 25.399 41.405 -0.735 1.00 25.80 119 PHE A N 1
ATOM 593 C CA . PHE A 1 75 ? 24.434 40.464 -1.282 1.00 21.97 119 PHE A CA 1
ATOM 594 C C . PHE A 1 75 ? 23.270 40.191 -0.338 1.00 19.71 119 PHE A C 1
ATOM 595 O O . PHE A 1 75 ? 22.878 39.028 -0.176 1.00 18.37 119 PHE A O 1
ATOM 603 N N . THR A 1 76 ? 22.713 41.237 0.269 1.00 17.23 120 THR A N 1
ATOM 604 C CA . THR A 1 76 ? 21.548 41.061 1.134 1.00 15.56 120 THR A CA 1
ATOM 605 C C . THR A 1 76 ? 20.254 41.382 0.401 1.00 14.66 120 THR A C 1
ATOM 606 O O . THR A 1 76 ? 20.215 42.108 -0.591 1.00 16.09 120 THR A O 1
ATOM 610 N N . PHE A 1 77 ? 19.171 40.795 0.900 1.00 13.55 121 PHE A N 1
ATOM 611 C CA . PHE A 1 77 ? 17.851 40.983 0.309 1.00 12.96 121 PHE A CA 1
ATOM 612 C C . PHE A 1 77 ? 16.806 40.786 1.405 1.00 12.49 121 PHE A C 1
ATOM 613 O O . PHE A 1 77 ? 17.106 40.208 2.452 1.00 12.34 121 PHE A O 1
ATOM 621 N N . THR A 1 78 ? 15.624 41.340 1.180 1.00 13.44 122 THR A N 1
ATOM 622 C CA . THR A 1 78 ? 14.612 41.452 2.232 1.00 13.94 122 THR A CA 1
ATOM 623 C C . THR A 1 78 ? 13.293 40.895 1.717 1.00 14.42 122 THR A C 1
ATOM 624 O O . THR A 1 78 ? 12.818 41.297 0.650 1.00 17.07 122 THR A O 1
ATOM 628 N N . ALA A 1 79 ? 12.724 39.938 2.441 1.00 14.73 123 ALA A N 1
ATOM 629 C CA . ALA A 1 79 ? 11.392 39.441 2.112 1.00 13.87 123 ALA A CA 1
ATOM 630 C C . ALA A 1 79 ? 10.420 39.999 3.150 1.00 15.47 123 ALA A C 1
ATOM 631 O O . ALA A 1 79 ? 10.627 39.747 4.343 1.00 16.88 123 ALA A O 1
ATOM 633 N N . GLU A 1 80 ? 9.423 40.752 2.688 1.00 14.48 124 GLU A N 1
ATOM 634 C CA . GLU A 1 80 ? 8.542 41.449 3.625 1.00 15.90 124 GLU A CA 1
ATOM 635 C C . GLU A 1 80 ? 7.078 41.374 3.203 1.00 15.63 124 GLU A C 1
ATOM 636 O O . GLU A 1 80 ? 6.773 41.265 2.017 1.00 18.32 124 GLU A O 1
ATOM 642 N N . HIS A 1 81 ? 6.198 41.489 4.188 1.00 17.07 125 HIS A N 1
ATOM 643 C CA . HIS A 1 81 ? 4.783 41.783 4.031 1.00 18.20 125 HIS A CA 1
ATOM 644 C C . HIS A 1 81 ? 4.242 42.369 5.334 1.00 17.99 125 HIS A C 1
ATOM 645 O O . HIS A 1 81 ? 4.444 41.775 6.392 1.00 19.95 125 HIS A O 1
ATOM 652 N N . PRO A 1 82 ? 3.614 43.535 5.299 1.00 19.57 126 PRO A N 1
ATOM 653 C CA . PRO A 1 82 ? 3.181 44.194 6.541 1.00 19.50 126 PRO A CA 1
ATOM 654 C C . PRO A 1 82 ? 2.329 43.281 7.415 1.00 21.38 126 PRO A C 1
ATOM 655 O O . PRO A 1 82 ? 1.468 42.563 6.912 1.00 21.85 126 PRO A O 1
ATOM 659 N N . GLY A 1 83 ? 2.640 43.247 8.706 1.00 22.84 127 GLY A N 1
ATOM 660 C CA . GLY A 1 83 ? 1.964 42.392 9.666 1.00 23.53 127 GLY A CA 1
ATOM 661 C C . GLY A 1 83 ? 2.533 40.987 9.725 1.00 24.65 127 GLY A C 1
ATOM 662 O O . GLY A 1 83 ? 2.133 40.197 10.587 1.00 29.31 127 GLY A O 1
ATOM 663 N N . MET A 1 84 ? 3.448 40.656 8.816 1.00 23.21 128 MET A N 1
ATOM 664 C CA . MET A 1 84 ? 4.120 39.360 8.829 1.00 23.51 128 MET A CA 1
ATOM 665 C C . MET A 1 84 ? 5.606 39.528 9.133 1.00 20.28 128 MET A C 1
ATOM 666 O O . MET A 1 84 ? 6.158 40.613 8.945 1.00 22.46 128 MET A O 1
ATOM 675 N N . ARG A 1 85 ? 6.247 38.448 9.572 1.00 21.54 129 ARG A N 1
ATOM 676 C CA . ARG A 1 85 ? 7.651 38.511 9.954 1.00 24.03 129 ARG A CA 1
ATOM 677 C C . ARG A 1 85 ? 8.517 38.844 8.744 1.00 22.71 129 ARG A C 1
ATOM 678 O O . ARG A 1 85 ? 8.353 38.248 7.683 1.00 20.80 129 ARG A O 1
ATOM 686 N N . THR A 1 86 ? 9.436 39.789 8.907 1.00 20.31 130 THR A N 1
ATOM 687 C CA . THR A 1 86 ? 10.345 40.130 7.811 1.00 19.04 130 THR A CA 1
ATOM 688 C C . THR A 1 86 ? 11.525 39.170 7.803 1.00 18.20 130 THR A C 1
ATOM 689 O O . THR A 1 86 ? 12.044 38.858 8.880 1.00 22.41 130 THR A O 1
ATOM 693 N N . TYR A 1 87 ? 11.936 38.708 6.627 1.00 16.72 131 TYR A N 1
ATOM 694 C CA . TYR A 1 87 ? 13.157 37.913 6.516 1.00 16.14 131 TYR A CA 1
ATOM 695 C C . TYR A 1 87 ? 14.257 38.760 5.877 1.00 14.67 131 TYR A C 1
ATOM 696 O O . TYR A 1 87 ? 14.111 39.204 4.738 1.00 17.45 131 TYR A O 1
ATOM 705 N N . VAL A 1 88 ? 15.326 38.988 6.624 1.00 13.67 132 VAL A N 1
ATOM 706 C CA . VAL A 1 88 ? 16.501 39.715 6.156 1.00 13.82 132 VAL A CA 1
ATOM 707 C C . VAL A 1 88 ? 17.635 38.718 5.953 1.00 12.30 132 VAL A C 1
ATOM 708 O O . VAL A 1 88 ? 18.068 38.074 6.913 1.00 15.18 132 VAL A O 1
ATOM 712 N N . LEU A 1 89 ? 18.059 38.565 4.702 1.00 12.35 133 LEU A N 1
ATOM 713 C CA . LEU A 1 89 ? 18.870 37.425 4.302 1.00 12.54 133 LEU A CA 1
ATOM 714 C C . LEU A 1 89 ? 20.119 37.875 3.552 1.00 13.02 133 LEU A C 1
ATOM 715 O O . LEU A 1 89 ? 20.100 38.900 2.872 1.00 15.24 133 LEU A O 1
ATOM 720 N N . ALA A 1 90 ? 21.194 37.099 3.667 1.00 14.78 134 ALA A N 1
ATOM 721 C CA . ALA A 1 90 ? 22.437 37.390 2.965 1.00 15.47 134 ALA A CA 1
ATOM 722 C C . ALA A 1 90 ? 22.987 36.135 2.282 1.00 17.37 134 ALA A C 1
ATOM 723 O O . ALA A 1 90 ? 23.141 35.093 2.921 1.00 18.45 134 ALA A O 1
ATOM 725 N N . ALA A 1 91 ? 23.278 36.273 0.993 1.00 18.31 135 ALA A N 1
ATOM 726 C CA . ALA A 1 91 ? 23.889 35.230 0.184 1.00 21.17 135 ALA A CA 1
ATOM 727 C C . ALA A 1 91 ? 25.411 35.348 0.228 1.00 24.21 135 ALA A C 1
ATOM 728 O O . ALA A 1 91 ? 25.948 36.398 0.587 1.00 23.38 135 ALA A O 1
ATOM 730 N N . ASP A 1 92 ? 26.113 34.279 -0.147 1.00 28.11 136 ASP A N 1
ATOM 731 C CA . ASP A 1 92 ? 27.570 34.302 -0.045 1.00 30.73 136 ASP A CA 1
ATOM 732 C C . ASP A 1 92 ? 28.210 34.915 -1.278 1.00 30.56 136 AS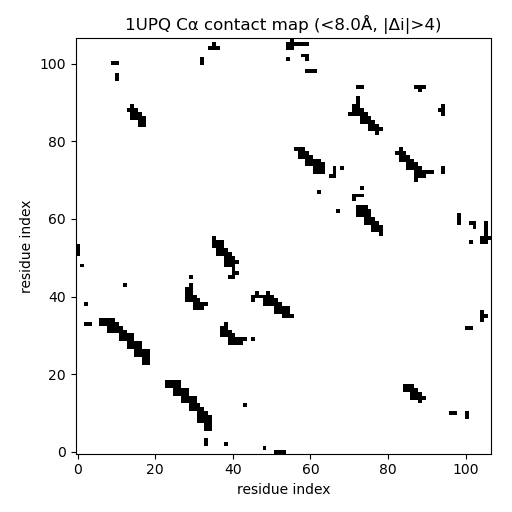P A C 1
ATOM 733 O O . ASP A 1 92 ? 29.302 35.480 -1.201 1.00 33.30 136 ASP A O 1
ATOM 738 N N . THR A 1 93 ? 27.563 34.800 -2.437 1.00 32.01 137 THR A N 1
ATOM 739 C CA . THR A 1 93 ? 28.087 35.384 -3.664 1.00 32.67 137 THR A CA 1
ATOM 740 C C . THR A 1 93 ? 26.960 35.964 -4.519 1.00 29.90 137 THR A C 1
ATOM 741 O O . THR A 1 93 ? 25.776 35.756 -4.267 1.00 29.45 137 THR A O 1
ATOM 745 N N . LEU A 1 94 ? 27.357 36.660 -5.580 1.00 30.73 138 LEU A N 1
ATOM 746 C CA . LEU A 1 94 ? 26.404 37.217 -6.530 1.00 29.25 138 LEU A CA 1
ATOM 747 C C . LEU A 1 94 ? 25.553 36.155 -7.218 1.00 28.16 138 LEU A C 1
ATOM 748 O O . LEU A 1 94 ? 24.336 36.321 -7.366 1.00 27.72 138 LEU A O 1
ATOM 753 N N . GLU A 1 95 ? 26.171 35.062 -7.658 1.00 27.88 139 GLU A N 1
ATOM 754 C CA . GLU A 1 95 ? 25.475 33.987 -8.362 1.00 25.57 139 GLU A CA 1
ATOM 755 C C . GLU A 1 95 ? 24.438 33.302 -7.474 1.00 24.81 139 GLU A C 1
ATOM 756 O O . GLU A 1 95 ? 23.361 32.938 -7.945 1.00 25.61 139 GLU A O 1
ATOM 762 N N . ASP A 1 96 ? 24.796 33.135 -6.215 1.00 25.15 140 ASP A N 1
ATOM 763 C CA . ASP A 1 96 ? 23.943 32.726 -5.104 1.00 25.02 140 ASP A CA 1
ATOM 764 C C . ASP A 1 96 ? 22.738 33.639 -4.951 1.00 22.48 140 ASP A C 1
ATOM 765 O O . ASP A 1 96 ? 21.573 33.241 -4.901 1.00 18.26 140 ASP A O 1
ATOM 770 N N . LEU A 1 97 ? 23.025 34.942 -4.882 1.00 20.30 141 LEU A N 1
ATOM 771 C CA . LEU A 1 97 ? 21.954 35.928 -4.820 1.00 18.27 141 LEU A CA 1
ATOM 772 C C . LEU A 1 97 ? 21.011 35.809 -6.008 1.00 18.27 141 LEU A C 1
ATOM 773 O O . LEU A 1 97 ? 19.788 35.836 -5.846 1.00 18.22 141 LEU A O 1
ATOM 778 N N . ARG A 1 98 ? 21.556 35.668 -7.212 1.00 19.54 142 ARG A N 1
ATOM 779 C CA . ARG A 1 98 ? 20.738 35.589 -8.417 1.00 19.06 142 ARG A CA 1
ATOM 780 C C . ARG A 1 98 ? 19.769 34.417 -8.355 1.00 18.84 142 ARG A C 1
ATOM 781 O O . ARG A 1 98 ? 18.576 34.567 -8.634 1.00 18.44 142 ARG A O 1
ATOM 789 N N . GLY A 1 99 ? 20.275 33.233 -8.014 1.00 18.44 143 GLY A N 1
ATOM 790 C CA . GLY A 1 99 ? 19.391 32.070 -7.970 1.00 16.55 143 GLY A CA 1
ATOM 791 C C . GLY A 1 99 ? 18.296 32.198 -6.933 1.00 15.26 143 GLY A C 1
ATOM 792 O O . GLY A 1 99 ? 17.140 31.859 -7.204 1.00 15.87 143 GLY A O 1
ATOM 793 N N . TRP A 1 100 ? 18.637 32.708 -5.749 1.00 15.14 144 TRP A N 1
ATOM 794 C CA . TRP A 1 100 ? 17.630 32.903 -4.711 1.00 12.68 144 TRP A CA 1
ATOM 795 C C . TRP A 1 100 ? 16.577 33.929 -5.111 1.00 13.67 144 TRP A C 1
ATOM 796 O O . TRP A 1 100 ? 15.386 33.674 -4.903 1.00 15.17 144 TRP A O 1
ATOM 807 N N . LEU A 1 101 ? 16.965 35.089 -5.638 1.00 14.13 145 LEU A N 1
ATOM 808 C CA . LEU A 1 101 ? 15.981 36.109 -6.018 1.00 13.88 145 LEU A CA 1
ATOM 809 C C . LEU A 1 101 ? 15.047 35.585 -7.099 1.00 13.93 145 LEU A C 1
ATOM 810 O O . LEU A 1 101 ? 13.839 35.851 -7.086 1.00 17.42 145 LEU A O 1
ATOM 815 N N . ARG A 1 102 ? 15.604 34.797 -8.015 1.00 15.33 146 ARG A N 1
ATOM 816 C CA . ARG A 1 102 ? 14.773 34.192 -9.063 1.00 15.77 146 ARG A CA 1
ATOM 817 C C . ARG A 1 102 ? 13.737 33.255 -8.461 1.00 15.62 146 ARG A C 1
ATOM 818 O O . ARG A 1 102 ? 12.541 33.327 -8.758 1.00 17.42 146 ARG A O 1
ATOM 826 N N . ALA A 1 103 ? 14.185 32.364 -7.584 1.00 16.14 147 ALA A N 1
ATOM 827 C CA . ALA A 1 103 ? 13.294 31.350 -7.030 1.00 15.83 147 ALA A CA 1
ATOM 828 C C . ALA A 1 103 ? 12.245 31.994 -6.139 1.00 16.74 147 ALA A C 1
ATOM 829 O O . ALA A 1 103 ? 11.056 31.669 -6.180 1.00 17.64 147 ALA A O 1
ATOM 831 N N . LEU A 1 104 ? 12.672 32.966 -5.335 1.00 16.17 148 LEU A N 1
ATOM 832 C CA . LEU A 1 104 ? 11.724 33.593 -4.413 1.00 16.36 148 LEU A CA 1
ATOM 833 C C . LEU A 1 104 ? 10.697 34.429 -5.159 1.00 17.14 148 LEU A C 1
ATOM 834 O O . LEU A 1 104 ? 9.547 34.541 -4.735 1.00 18.72 148 LEU A O 1
ATOM 839 N N . GLY A 1 105 ? 11.131 35.003 -6.279 1.00 18.26 149 GLY A N 1
ATOM 840 C CA . GLY A 1 105 ? 10.216 35.780 -7.108 1.00 17.98 149 GLY A CA 1
ATOM 841 C C . GLY A 1 105 ? 9.135 34.888 -7.683 1.00 19.30 149 GLY A C 1
ATOM 842 O O . GLY A 1 105 ? 7.957 35.239 -7.716 1.00 19.63 149 GLY A O 1
ATOM 843 N N . ARG A 1 106 ? 9.544 33.700 -8.145 1.00 19.72 150 ARG A N 1
ATOM 844 C CA . ARG A 1 106 ? 8.531 32.821 -8.743 1.00 19.90 150 ARG A CA 1
ATOM 845 C C . ARG A 1 106 ? 7.562 32.343 -7.676 1.00 19.00 150 ARG A C 1
ATOM 846 O O . ARG A 1 106 ? 6.359 32.204 -7.881 1.00 23.81 150 ARG A O 1
ATOM 854 N N . ALA A 1 107 ? 8.091 32.069 -6.483 1.00 20.50 151 ALA A N 1
ATOM 855 C CA . ALA A 1 107 ? 7.225 31.542 -5.429 1.00 22.69 151 ALA A CA 1
ATOM 856 C C . ALA A 1 107 ? 6.242 32.596 -4.949 1.00 22.19 151 ALA A C 1
ATOM 857 O O . ALA A 1 107 ? 5.147 32.260 -4.487 1.00 23.52 151 ALA A O 1
ATOM 859 N N . SER A 1 108 ? 6.644 33.864 -5.034 1.00 21.10 152 SER A N 1
ATOM 860 C CA . SER A 1 108 ? 5.771 34.920 -4.527 1.00 23.51 152 SER A CA 1
ATOM 861 C C . SER A 1 108 ? 4.866 35.478 -5.616 1.00 28.78 152 SER A C 1
ATOM 862 O O . SER A 1 108 ? 4.041 36.361 -5.370 1.00 36.14 152 SER A O 1
ATOM 865 N N . ARG A 1 109 ? 4.981 34.966 -6.841 1.00 33.06 153 ARG A N 1
ATOM 866 C CA . ARG A 1 109 ? 4.127 35.481 -7.913 1.00 38.19 153 ARG A CA 1
ATOM 867 C C . ARG A 1 109 ? 3.192 34.405 -8.443 1.00 42.23 153 ARG A C 1
ATOM 868 O O . ARG A 1 109 ? 3.034 33.500 -7.607 1.00 49.93 153 ARG A O 1
#

B-factor: mean 24.93, std 11.06, range [10.17, 95.61]

Solvent-accessible surface area: 6279 Å² total; per-residue (Å²): 115,94,49,69,125,92,78,98,40,120,41,106,11,71,0,33,29,33,52,111,76,70,124,54,92,61,106,103,46,34,0,0,0,4,21,10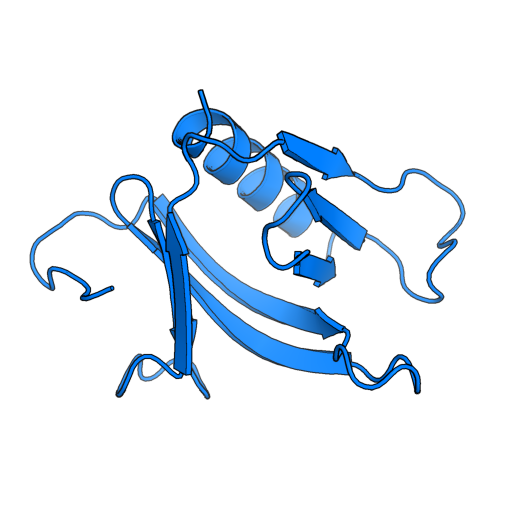2,20,2,5,22,7,122,38,63,170,39,121,81,55,83,9,25,8,93,0,64,60,6,74,28,120,77,39,43,137,75,37,89,87,70,78,168,42,7,0,21,2,48,67,113,93,91,137,67,1,14,0,2,6,76,72,120,111,38,19,126,12,2,44,128,6,0,31,166,3,26,112

Sequence (107 aa):
LRRDPNLPVHIRGWLHKQDSSGLRLWKRRWFVLSGHCLFYYKDSREESVLGSVLLPSYNIRPDGPGAPRGRRFTFTAEHPGMRTYVLAADTLEDLRGWLRALGRASR

InterPro domains:
  IPR001849 Pleckstrin homology domain [PF00169] (55-152)
  IPR001849 Pleckstrin homology domain [PS50003] (54-153)
  IPR001849 Pleckstrin homology domain [SM00233] (55-155)
  IPR011993 PH-like domain superfamily [G3DSA:2.30.29.30] (45-167)
  IPR040392 PKHA4-7, PH domain [cd13248] (49-152)
  IPR057971 Pleckstrin homology domain-containing family A member 4-7, TBCA domain [PF25541] (363-494)

Radius of gyration: 13.0 Å; Cα contacts (8 Å, |Δi|>4): 208; chains: 1; bounding box: 26×35×28 Å

Secondary structure (DSSP, 8-state):
----TTSPEEEEEEEEEE-SSSS--EEEEEEEEETTEEEEESSTT--S--EEEEGGG-EEEE--SS-TTSSSSEEEEE-TTS--EEEE-SSHHHHHHHHHHHHHHH-

Nearest PDB structures (foldseek):
  1upr-assembly1_A  TM=9.950E-01  e=4.130E-19  Homo sapiens
  7kjo-assembly1_A  TM=9.176E-01  e=1.448E-12  Homo sapiens
  2yry-assembly1_A  TM=9.161E-01  e=2.259E-12  Homo sapiens
  2dkp-assembly1_A  TM=8.843E-01  e=1.267E-11  Homo sapiens
  2d9y-assembly1_A  TM=8.675E-01  e=1.309E-10  Homo sapiens

Foldseek 3Di:
DDDDPPFDWQDKAWKWWFDDPPPGDTDIWIWTQTQLKIFTDRDDVPPDTPDMDRQQQWDKAWPDPDPPSVDPLWIWIDDPPDDITIIHAPDPVRSVSVVVSSVVSND

GO terms:
  GO:0042802 identical protein binding (F, IPI)
  GO:0005515 protein binding (F, IPI)
  GO:0080025 phosphatidylinositol-3,5-bisphosphate binding (F, IDA)
  GO:0005546 phosphatidylinositol-4,5-bisphosphate binding (F, IDA)
  GO:0031234 extrinsic component of cytoplasmic side of plasma membrane (C, IDA)
  GO:0043325 phosphatidylinositol-3,4-bisphosphate binding (F, IDA)
  GO:2000096 pos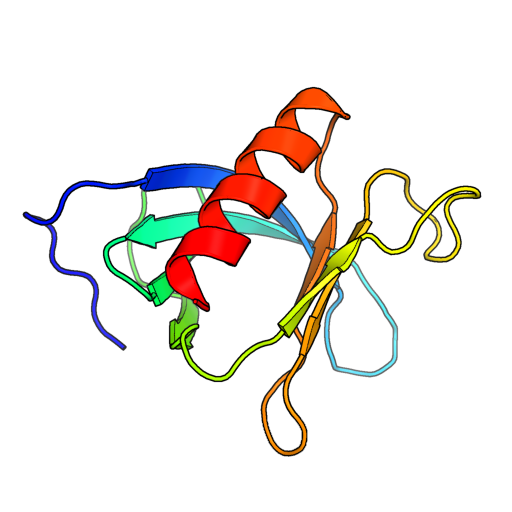itive regulation of Wnt signaling pathway, planar cell polarity pathway (P, IMP)
  GO:0090263 positive regulation of canonical Wnt signaling pathway (P, IMP)
  GO:0005886 plasma membrane (C, TAS)
  GO:0032266 phosphatidylinositol-3-phosphate binding (F, TAS)
  GO:0006661 phosphatidylinositol biosynthetic process (P, TAS)
  GO:0032266 phosphatidylinositol-3-phosphate binding (F, IDA)

Organism: Homo sapiens (NCBI:txid9606)